Protein AF-A0AAN7UZ49-F1 (afdb_monomer)

Sequence (92 aa):
MFRLNLNGWFVHVLEYVYSLPEPPKRERTKPMEVICVGLPRTGTESLQNALLRLGYDHTLHGWNIIFEDPNYCQQYVRLSRKKYVTEPSKDR

Solvent-accessible surface area (backbone atoms only — not comparable to full-atom values): 6344 Å² total; per-residue (Å²): 134,91,76,84,55,84,88,34,71,69,48,52,52,49,51,63,76,69,56,74,81,83,54,83,85,86,75,84,87,65,84,89,87,81,85,84,88,72,58,91,89,70,52,57,66,62,51,48,55,50,43,47,73,73,67,47,93,76,79,94,51,78,61,50,60,74,70,41,84,74,54,55,51,68,59,56,50,53,54,46,40,62,69,75,67,47,78,80,70,91,88,118

Foldseek 3Di:
DDDDDCPDPVVVVVCVVPPDPADDDDDDPDDDDDDDPDDPPPCVVVVQVVVVVVPDPDDDDPVCQVDDVVHDVVVVVVVCCVVPPDDPDPPD

InterPro domains:
  IPR027417 P-loop containing nucleoside triphosphate hydrolase [G3DSA:3.40.50.300] (25-92)
  IPR027417 P-loop containing nucleoside triphosphate hydrolase [SSF52540] (16-77)
  IPR040632 Sulfotransferase, S. mansonii-type [PF17784] (33-86)

Secondary structure (DSSP, 8-state):
-----TTSHHHHHHHHHT--PPPPP----S-------PPTTSSHHHHHHHHHHTT-S----HHHHHH-SS--HHHHHHHHHHHHTSPPPS--

Radius of gyration: 17.19 Å; Cα contacts (8 Å, |Δi|>4): 26; chains: 1; bounding box: 44×36×43 Å

Structure (mmCIF, N/CA/C/O backbone):
data_AF-A0AAN7UZ49-F1
#
_entry.id   AF-A0AAN7UZ49-F1
#
loop_
_atom_site.group_PDB
_atom_site.id
_atom_site.type_symbol
_atom_site.label_atom_id
_atom_site.label_alt_id
_atom_site.label_comp_id
_atom_site.la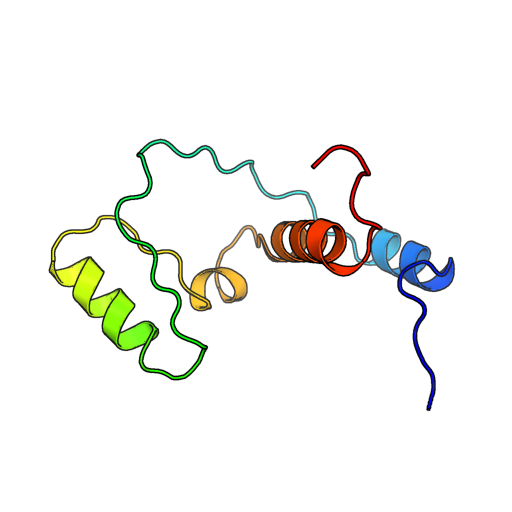bel_asym_id
_atom_site.label_entity_id
_atom_site.label_seq_id
_atom_site.pdbx_PDB_ins_code
_atom_site.Cartn_x
_atom_site.Cartn_y
_atom_site.Cartn_z
_atom_site.occupancy
_atom_site.B_iso_or_equiv
_atom_site.auth_seq_id
_atom_site.auth_comp_id
_atom_site.auth_asym_id
_atom_site.auth_atom_id
_atom_site.pdbx_PDB_model_num
ATOM 1 N N . MET A 1 1 ? 26.792 1.777 -14.460 1.00 51.03 1 MET A N 1
ATOM 2 C CA . MET A 1 1 ? 25.477 1.516 -13.833 1.00 51.03 1 MET A CA 1
ATOM 3 C C . MET A 1 1 ? 24.404 1.987 -14.807 1.00 51.03 1 MET A C 1
ATOM 5 O O . MET A 1 1 ? 24.312 3.185 -15.038 1.00 51.03 1 MET A O 1
ATOM 9 N N . PHE A 1 2 ? 23.686 1.078 -15.474 1.00 49.72 2 PHE A N 1
ATOM 10 C CA . PHE A 1 2 ? 22.615 1.462 -16.405 1.00 49.72 2 PHE A CA 1
ATOM 11 C C . PHE A 1 2 ? 21.463 2.092 -15.615 1.00 49.72 2 PHE A C 1
ATOM 13 O O . PHE A 1 2 ? 20.926 1.469 -14.702 1.00 49.72 2 PHE A O 1
ATOM 20 N N . ARG A 1 3 ? 21.101 3.335 -15.942 1.00 66.19 3 ARG A N 1
ATOM 21 C CA . ARG A 1 3 ? 19.976 4.045 -15.326 1.00 66.19 3 ARG A CA 1
ATOM 22 C C . ARG A 1 3 ? 18.812 4.006 -16.315 1.00 66.19 3 ARG A C 1
ATOM 24 O O . ARG A 1 3 ? 18.883 4.638 -17.364 1.00 66.19 3 ARG A O 1
ATOM 31 N N . LEU A 1 4 ? 17.775 3.226 -16.014 1.00 72.38 4 LEU A N 1
ATOM 32 C CA . LEU A 1 4 ? 16.556 3.191 -16.826 1.00 72.38 4 LEU A CA 1
ATOM 33 C C . LEU A 1 4 ? 15.863 4.558 -16.752 1.00 72.38 4 LEU A C 1
ATOM 35 O O . LEU A 1 4 ? 15.516 5.025 -15.667 1.00 72.38 4 LEU A O 1
ATOM 39 N N . ASN A 1 5 ? 15.671 5.202 -17.904 1.00 82.06 5 ASN A N 1
ATOM 40 C CA . ASN A 1 5 ? 14.826 6.386 -18.006 1.00 82.06 5 ASN A CA 1
ATOM 41 C C . ASN A 1 5 ? 13.361 5.929 -18.041 1.00 82.06 5 ASN A C 1
ATOM 43 O O . ASN A 1 5 ? 12.939 5.322 -19.023 1.00 82.06 5 ASN A O 1
ATOM 47 N N . LEU A 1 6 ? 12.600 6.224 -16.982 1.00 76.94 6 LEU A N 1
ATOM 48 C CA . LEU A 1 6 ? 11.180 5.859 -16.856 1.00 76.94 6 LEU A CA 1
ATOM 49 C C . LEU A 1 6 ? 10.291 6.464 -17.955 1.00 76.94 6 LEU A C 1
ATOM 51 O O . LEU A 1 6 ? 9.214 5.938 -18.201 1.00 76.94 6 LEU A O 1
ATOM 55 N N . ASN A 1 7 ? 10.753 7.527 -18.617 1.00 77.94 7 ASN A N 1
ATOM 56 C CA . ASN A 1 7 ? 10.072 8.179 -19.738 1.00 77.94 7 ASN A CA 1
ATOM 57 C C . ASN A 1 7 ? 10.698 7.802 -21.097 1.00 77.94 7 ASN A C 1
ATOM 59 O O . ASN A 1 7 ? 10.487 8.478 -22.101 1.00 77.94 7 ASN A O 1
ATOM 63 N N . GLY A 1 8 ? 11.555 6.778 -21.136 1.00 86.12 8 GLY A N 1
ATOM 64 C CA . GLY A 1 8 ? 12.183 6.306 -22.365 1.00 86.12 8 GLY A CA 1
ATOM 65 C C . GLY A 1 8 ? 11.227 5.459 -23.204 1.00 86.12 8 GLY A C 1
ATOM 66 O O . GLY A 1 8 ? 10.440 4.680 -22.669 1.00 86.12 8 GLY A O 1
ATOM 67 N N . TRP A 1 9 ? 11.357 5.535 -24.531 1.00 89.19 9 TRP A N 1
ATOM 68 C CA . TRP A 1 9 ? 10.536 4.759 -25.472 1.00 89.19 9 TRP A CA 1
ATOM 69 C C . TRP A 1 9 ? 10.549 3.248 -25.177 1.00 89.19 9 TRP A C 1
ATOM 71 O O . TRP A 1 9 ? 9.518 2.591 -25.273 1.00 89.19 9 TRP A O 1
ATOM 81 N N . PHE A 1 10 ? 11.695 2.705 -24.750 1.00 91.19 10 PHE A N 1
ATOM 82 C CA . PHE A 1 10 ? 11.837 1.293 -24.394 1.00 91.19 10 PHE A CA 1
ATOM 83 C C . PHE A 1 10 ? 10.936 0.898 -23.213 1.00 91.19 10 PHE A C 1
ATOM 85 O O . PHE A 1 10 ? 10.309 -0.156 -23.247 1.00 91.19 10 PHE A O 1
ATOM 92 N N . VAL A 1 11 ? 10.810 1.762 -22.198 1.00 88.12 11 VAL A N 1
ATOM 93 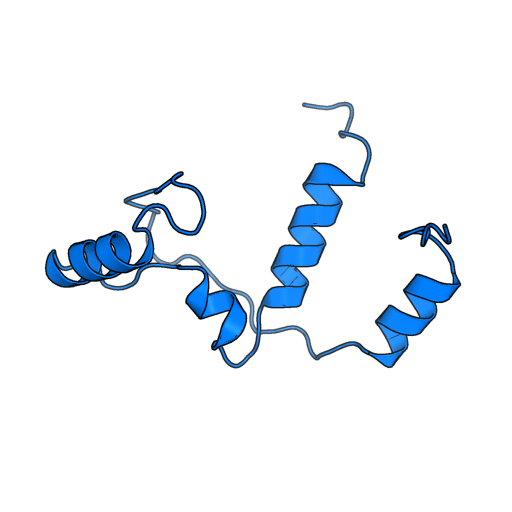C CA . VAL A 1 11 ? 9.928 1.517 -21.044 1.00 88.12 11 VAL A CA 1
ATOM 94 C C . VAL A 1 11 ? 8.463 1.530 -21.475 1.00 88.12 11 VAL A C 1
ATOM 96 O O . VAL A 1 11 ? 7.712 0.657 -21.057 1.00 88.12 11 VAL A O 1
ATOM 99 N N . HIS A 1 12 ? 8.067 2.434 -22.373 1.00 88.56 12 HIS A N 1
ATOM 100 C CA . HIS A 1 12 ? 6.700 2.462 -22.901 1.00 88.56 12 HIS A CA 1
ATOM 101 C C . HIS A 1 12 ? 6.346 1.220 -23.725 1.00 88.56 12 HIS A C 1
ATOM 103 O O . HIS A 1 12 ? 5.232 0.712 -23.616 1.00 88.56 12 HIS A O 1
ATOM 109 N N . VAL A 1 13 ? 7.292 0.688 -24.507 1.00 94.12 13 VAL A N 1
ATOM 110 C CA . VAL A 1 13 ? 7.094 -0.588 -25.212 1.00 94.12 13 VAL A CA 1
ATOM 111 C C . VAL A 1 13 ? 6.899 -1.729 -24.212 1.00 94.12 13 VAL A C 1
ATOM 113 O O . VAL A 1 13 ? 5.974 -2.522 -24.372 1.00 94.12 13 VAL A O 1
ATOM 116 N N . LEU A 1 14 ? 7.717 -1.796 -23.156 1.00 92.25 14 LEU A N 1
ATOM 117 C CA . LEU A 1 14 ? 7.552 -2.805 -22.107 1.00 92.25 14 LEU A CA 1
ATOM 118 C C . LEU A 1 14 ? 6.203 -2.670 -21.390 1.00 92.25 14 LEU A C 1
ATOM 120 O O . LEU A 1 14 ? 5.532 -3.671 -21.171 1.00 92.25 14 LEU A O 1
ATOM 124 N N . GLU A 1 15 ? 5.774 -1.455 -21.057 1.00 89.88 15 GLU A N 1
ATOM 125 C CA . GLU A 1 15 ? 4.476 -1.210 -20.415 1.00 89.88 15 GLU A CA 1
ATOM 126 C C . GLU A 1 15 ? 3.295 -1.627 -21.283 1.00 89.88 15 GLU A C 1
ATOM 128 O O . GLU A 1 15 ? 2.307 -2.134 -20.761 1.00 89.88 15 GLU A O 1
ATOM 133 N N . TYR A 1 16 ? 3.402 -1.434 -22.597 1.00 90.31 16 TYR A N 1
ATOM 134 C CA . TYR A 1 16 ? 2.389 -1.886 -23.539 1.00 90.31 16 TYR A CA 1
ATOM 135 C C . TYR A 1 16 ? 2.327 -3.419 -23.599 1.00 90.31 16 TYR A C 1
ATOM 137 O O . TYR A 1 16 ? 1.256 -4.001 -23.422 1.00 90.31 16 TYR A O 1
ATOM 145 N N . VAL A 1 17 ? 3.480 -4.075 -23.785 1.00 95.12 17 VAL A N 1
ATOM 146 C CA . VAL A 1 17 ? 3.583 -5.541 -23.915 1.00 95.12 17 VAL A CA 1
ATOM 147 C C . VAL A 1 17 ? 3.188 -6.266 -22.625 1.00 95.12 17 VAL A C 1
ATOM 149 O O . VAL A 1 17 ? 2.526 -7.297 -22.688 1.00 95.12 17 VAL A O 1
ATOM 152 N N . TYR A 1 18 ? 3.560 -5.727 -21.462 1.00 91.38 18 TYR A N 1
ATOM 153 C CA . TYR A 1 18 ? 3.274 -6.304 -20.141 1.00 91.38 18 TYR A CA 1
ATOM 154 C C . TYR A 1 18 ? 2.100 -5.615 -19.428 1.00 91.38 18 TYR A C 1
ATOM 156 O O . TYR A 1 18 ? 2.030 -5.605 -18.195 1.00 91.38 18 TYR A O 1
ATOM 164 N N . SER A 1 19 ? 1.181 -5.010 -20.185 1.00 88.88 19 SER A N 1
ATOM 165 C CA . SER A 1 19 ? -0.031 -4.426 -19.613 1.00 88.88 19 SER A CA 1
ATOM 166 C C . SER A 1 19 ? -0.944 -5.516 -19.032 1.00 88.88 19 SER A C 1
ATOM 168 O O . SER A 1 19 ? -1.036 -6.628 -19.546 1.00 88.88 19 SER A O 1
ATOM 170 N N . LEU A 1 20 ? -1.621 -5.189 -17.929 1.00 87.88 20 LEU A N 1
ATOM 171 C CA . LEU A 1 20 ? -2.697 -6.013 -17.355 1.00 87.88 20 LEU A CA 1
ATOM 172 C C . LEU A 1 20 ? -4.013 -5.262 -17.574 1.00 87.88 20 LEU A C 1
ATOM 174 O O . LEU A 1 20 ? -3.978 -4.030 -17.682 1.00 87.88 20 LEU A O 1
ATOM 178 N N . PRO A 1 21 ? -5.158 -5.960 -17.639 1.00 90.31 21 PRO A N 1
ATOM 179 C CA . PRO A 1 21 ? -6.452 -5.296 -17.683 1.00 90.31 21 PRO A CA 1
ATOM 180 C C . PRO A 1 21 ? -6.625 -4.352 -16.487 1.00 90.31 21 PRO A C 1
ATOM 182 O O . PRO A 1 21 ? -6.203 -4.658 -15.371 1.00 90.31 21 PRO A O 1
ATOM 185 N N . GLU A 1 22 ? -7.259 -3.203 -16.728 1.00 90.56 22 GLU A N 1
ATOM 186 C CA . GLU A 1 22 ? -7.544 -2.239 -15.667 1.00 90.56 22 GLU A CA 1
ATOM 187 C C . GLU A 1 22 ? -8.472 -2.884 -14.626 1.00 90.56 22 GLU A C 1
ATOM 189 O O . GLU A 1 22 ? -9.536 -3.395 -14.996 1.00 90.56 22 GLU A O 1
ATOM 194 N N . PRO A 1 23 ? -8.114 -2.867 -13.330 1.00 91.81 23 PRO A N 1
ATOM 195 C CA . PRO A 1 23 ? -8.978 -3.435 -12.313 1.00 91.81 23 PRO A CA 1
ATOM 196 C C . PRO A 1 23 ? -10.224 -2.548 -12.114 1.00 91.81 23 PRO A C 1
ATOM 198 O O . PRO A 1 23 ? -10.169 -1.332 -12.335 1.00 91.81 23 PRO A O 1
ATOM 201 N N . PRO A 1 24 ? -11.357 -3.113 -11.653 1.00 92.50 24 PRO A N 1
ATOM 202 C CA . PRO A 1 24 ? -12.584 -2.364 -11.405 1.00 92.50 24 PRO A CA 1
ATOM 203 C C . PRO A 1 24 ? -12.347 -1.174 -10.477 1.00 92.50 24 PRO A C 1
ATOM 205 O O . PRO A 1 24 ? -11.659 -1.291 -9.458 1.00 92.50 24 PRO A O 1
ATOM 208 N N . LYS A 1 25 ? -12.942 -0.026 -10.804 1.00 90.56 25 LYS A N 1
ATOM 209 C CA . LYS A 1 25 ? -12.793 1.204 -10.021 1.00 90.56 25 LYS A CA 1
ATOM 210 C C . LYS A 1 25 ? -13.278 0.992 -8.583 1.00 90.56 25 LYS A C 1
ATOM 212 O O . LYS A 1 25 ? -14.400 0.550 -8.354 1.00 90.56 25 LYS A O 1
ATOM 217 N N . ARG A 1 26 ? -12.443 1.372 -7.613 1.00 87.25 26 ARG A N 1
ATOM 218 C CA . ARG A 1 26 ? -12.813 1.392 -6.193 1.00 87.25 26 ARG A CA 1
ATOM 219 C C . ARG A 1 26 ? -13.561 2.672 -5.875 1.00 87.25 26 ARG A C 1
ATOM 221 O O . ARG A 1 26 ? -12.990 3.760 -5.945 1.00 87.25 26 ARG A O 1
ATOM 228 N N . GLU A 1 27 ? -14.823 2.537 -5.496 1.00 89.44 27 GLU A N 1
ATOM 229 C CA . GLU A 1 27 ? -15.616 3.653 -4.997 1.00 89.44 27 GLU A CA 1
ATOM 230 C C . GLU A 1 27 ? -15.691 3.584 -3.478 1.00 89.44 27 GLU A C 1
ATOM 232 O O . GLU A 1 27 ? -16.059 2.570 -2.887 1.00 89.44 27 GLU A O 1
ATOM 237 N N . ARG A 1 28 ? -15.272 4.671 -2.829 1.00 88.81 28 ARG A N 1
ATOM 238 C CA . ARG A 1 28 ? -15.286 4.757 -1.376 1.00 88.81 28 ARG A CA 1
ATOM 239 C C . ARG A 1 28 ? -16.731 4.948 -0.909 1.00 88.81 28 ARG A C 1
ATOM 241 O O . ARG A 1 28 ? -17.275 6.037 -1.057 1.00 88.81 28 ARG A O 1
ATOM 248 N N . THR A 1 29 ? -17.316 3.916 -0.309 1.00 92.69 29 THR A N 1
ATOM 249 C CA . THR A 1 29 ? -18.698 3.931 0.206 1.00 92.69 29 THR A CA 1
ATOM 250 C C . THR A 1 29 ? -18.822 4.510 1.617 1.00 92.69 29 THR A C 1
ATOM 252 O O . THR A 1 29 ? -19.893 4.979 1.991 1.00 92.69 29 THR A O 1
ATOM 255 N N . LYS A 1 30 ? -17.732 4.516 2.395 1.00 90.25 30 LYS A N 1
ATOM 256 C CA . LYS A 1 30 ? -17.666 5.050 3.766 1.00 90.25 30 LYS A CA 1
ATOM 257 C C . LYS A 1 30 ? -16.508 6.045 3.914 1.00 90.25 30 LYS A C 1
ATOM 259 O O . LYS A 1 30 ? -15.468 5.843 3.285 1.00 90.25 30 LYS A O 1
ATOM 264 N N . PRO A 1 31 ? -16.638 7.130 4.698 1.00 93.12 31 PRO A N 1
ATOM 265 C CA . PRO A 1 31 ? -15.513 8.031 4.958 1.00 93.12 31 PRO A CA 1
ATOM 266 C C . PRO A 1 31 ? -14.344 7.281 5.621 1.00 93.12 31 PRO A C 1
ATOM 268 O O . PRO A 1 31 ? -14.546 6.284 6.302 1.00 93.12 31 PRO A O 1
ATOM 271 N N . MET A 1 32 ? -13.111 7.742 5.393 1.00 93.50 32 MET A N 1
ATOM 272 C CA . MET A 1 32 ? -11.928 7.151 6.029 1.00 93.50 32 MET A CA 1
ATOM 273 C C . MET A 1 32 ? -11.899 7.534 7.511 1.00 93.50 32 MET A C 1
ATOM 275 O O . MET A 1 32 ? -11.898 8.721 7.822 1.00 93.50 32 MET A O 1
ATOM 279 N N . GLU A 1 33 ? -11.856 6.538 8.393 1.00 95.06 33 GLU A N 1
ATOM 280 C CA . GLU A 1 33 ? -11.930 6.744 9.847 1.00 95.06 33 GLU A CA 1
ATOM 281 C C . GLU A 1 33 ? -10.545 6.840 10.499 1.00 95.06 33 GLU A C 1
ATOM 283 O O . GLU A 1 33 ? -10.312 7.701 11.343 1.00 95.06 33 GLU A O 1
ATOM 288 N N . VAL A 1 34 ? -9.604 5.982 10.085 1.00 95.50 34 VAL A N 1
ATOM 289 C CA . VAL A 1 34 ? -8.256 5.899 10.665 1.00 95.50 34 VAL A CA 1
ATOM 290 C C . VAL A 1 34 ? -7.207 5.843 9.559 1.00 95.50 34 VAL A C 1
ATOM 292 O O . VAL A 1 34 ? -7.329 5.069 8.609 1.00 95.50 34 VAL A O 1
ATOM 295 N N . ILE A 1 35 ? -6.148 6.644 9.707 1.00 96.44 35 ILE A N 1
ATOM 296 C CA . ILE A 1 35 ? -4.952 6.596 8.863 1.00 96.44 35 ILE A CA 1
ATOM 297 C C . ILE A 1 35 ? -3.722 6.282 9.717 1.00 96.44 35 ILE A C 1
ATOM 299 O O . ILE A 1 35 ? -3.384 7.006 10.651 1.00 96.44 35 ILE A O 1
ATOM 303 N N . CYS A 1 36 ? -3.035 5.191 9.388 1.00 96.06 36 CYS A N 1
ATOM 304 C CA . CYS A 1 36 ? -1.826 4.762 10.085 1.00 96.06 36 CYS A CA 1
ATOM 305 C C . CYS A 1 36 ? -0.603 5.067 9.216 1.00 96.06 36 CYS A C 1
ATOM 307 O O . CYS A 1 36 ? -0.428 4.471 8.158 1.00 96.06 36 CYS A O 1
ATOM 309 N N . VAL A 1 37 ? 0.250 5.990 9.666 1.00 96.50 37 VAL A N 1
ATOM 310 C CA . VAL A 1 37 ? 1.414 6.488 8.902 1.00 96.50 37 VAL A CA 1
ATOM 311 C C . VAL A 1 37 ? 2.736 5.791 9.258 1.00 96.50 37 VAL A C 1
ATOM 313 O O . VAL A 1 37 ? 3.808 6.261 8.885 1.00 96.50 37 VAL A O 1
ATOM 316 N N . GLY A 1 38 ? 2.668 4.679 9.996 1.00 96.38 38 GLY A N 1
ATOM 317 C CA . GLY A 1 38 ? 3.836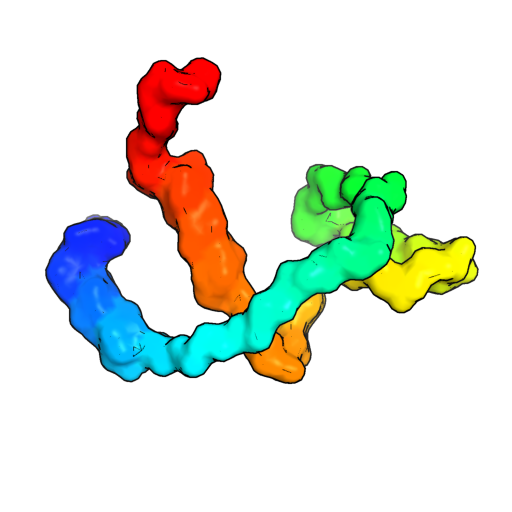 3.868 10.343 1.00 96.38 38 GLY A CA 1
ATOM 318 C C . GLY A 1 38 ? 4.488 3.237 9.110 1.00 96.38 38 GLY A C 1
ATOM 319 O O . GLY A 1 38 ? 3.807 2.870 8.151 1.00 96.38 38 GLY A O 1
ATOM 320 N N . LEU A 1 39 ? 5.815 3.111 9.135 1.00 97.00 39 LEU A N 1
ATOM 321 C CA . LEU A 1 39 ? 6.570 2.491 8.048 1.00 97.00 39 LEU A CA 1
ATOM 322 C C . LEU A 1 39 ? 6.368 0.965 8.018 1.00 97.00 39 LEU A C 1
ATOM 324 O O . LEU A 1 39 ? 6.001 0.351 9.023 1.00 97.00 39 LEU A O 1
ATOM 328 N N . PRO A 1 40 ? 6.651 0.302 6.884 1.00 95.44 40 PRO A N 1
ATOM 329 C CA . PRO A 1 40 ? 6.690 -1.152 6.847 1.00 95.44 40 PRO A CA 1
ATOM 330 C C . PRO A 1 40 ? 7.613 -1.709 7.938 1.00 95.44 40 PRO A C 1
ATOM 332 O O . PRO A 1 40 ? 8.668 -1.146 8.220 1.00 95.44 40 PRO A O 1
ATOM 335 N N . ARG A 1 41 ? 7.227 -2.852 8.519 1.00 96.12 41 ARG A N 1
ATOM 336 C CA . ARG A 1 41 ? 7.956 -3.552 9.598 1.00 96.12 41 ARG A CA 1
ATOM 337 C C . ARG A 1 41 ? 7.939 -2.864 10.972 1.00 96.12 41 ARG A C 1
ATOM 339 O O . ARG A 1 41 ? 8.590 -3.364 11.881 1.00 96.12 41 ARG A O 1
ATOM 346 N N . THR A 1 42 ? 7.127 -1.827 11.184 1.00 97.88 42 THR A N 1
ATOM 347 C CA . THR A 1 42 ? 6.897 -1.228 12.518 1.00 97.88 42 THR A CA 1
ATOM 348 C C . THR A 1 42 ? 5.619 -1.750 13.193 1.00 97.88 42 THR A C 1
ATOM 350 O O . THR A 1 42 ? 4.904 -0.998 13.849 1.00 97.88 42 THR A O 1
ATOM 353 N N . GLY A 1 43 ? 5.276 -3.027 12.986 1.00 96.94 43 GLY A N 1
ATOM 354 C CA . GLY A 1 43 ? 4.067 -3.641 13.558 1.00 96.94 43 GLY A CA 1
ATOM 355 C C . GLY A 1 43 ? 2.751 -3.305 12.838 1.00 96.94 43 GLY A C 1
ATOM 356 O O . GLY A 1 43 ? 1.687 -3.438 13.436 1.00 96.94 43 GLY A O 1
ATOM 357 N N . THR A 1 44 ? 2.798 -2.892 11.564 1.00 97.56 44 THR A N 1
ATOM 358 C CA . THR A 1 44 ? 1.610 -2.504 10.772 1.00 97.56 44 THR A CA 1
ATOM 359 C C . THR A 1 44 ? 0.578 -3.627 10.629 1.00 97.56 44 THR A C 1
ATOM 361 O O . THR A 1 44 ? -0.617 -3.359 10.657 1.00 97.56 44 THR A O 1
ATOM 364 N N . GLU A 1 45 ? 1.022 -4.882 10.547 1.00 96.38 45 GLU A N 1
ATOM 365 C CA . GLU A 1 45 ? 0.146 -6.061 10.493 1.00 96.38 45 GLU A CA 1
ATOM 366 C C . GLU A 1 45 ? -0.528 -6.347 11.842 1.00 96.38 45 GLU A C 1
ATOM 368 O O . GLU A 1 45 ? -1.731 -6.594 11.909 1.00 96.38 45 GLU A O 1
ATOM 373 N N . SER A 1 46 ? 0.216 -6.256 12.948 1.00 97.75 46 SER A N 1
ATOM 374 C CA . SER A 1 46 ? -0.363 -6.376 14.291 1.00 97.75 46 SER A CA 1
ATOM 375 C C . SER A 1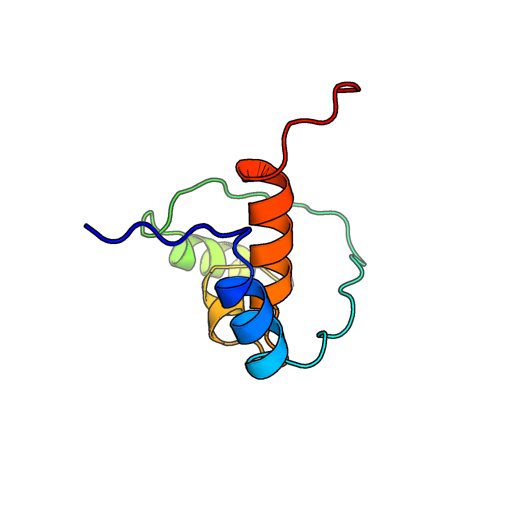 46 ? -1.410 -5.288 14.541 1.00 97.75 46 SER A C 1
ATOM 377 O O . SER A 1 46 ? -2.470 -5.569 15.100 1.00 97.75 46 SER A O 1
ATOM 379 N N . LEU A 1 47 ? -1.141 -4.061 14.084 1.00 97.50 47 LEU A N 1
ATOM 380 C CA . LEU A 1 47 ? -2.083 -2.946 14.144 1.00 97.50 47 LEU A CA 1
ATOM 381 C C . LEU A 1 47 ? -3.325 -3.195 13.276 1.00 97.50 47 LEU A C 1
ATOM 383 O O . LEU A 1 47 ? -4.437 -2.967 13.745 1.00 97.50 47 LEU A O 1
ATOM 387 N N . GLN A 1 48 ? -3.151 -3.714 12.055 1.00 96.75 48 GLN A N 1
ATOM 388 C CA . GLN A 1 48 ? -4.255 -4.118 11.180 1.00 96.75 48 GLN A CA 1
ATOM 389 C C . GLN A 1 48 ? -5.194 -5.097 11.900 1.00 96.75 48 GLN A C 1
ATOM 391 O O . GLN A 1 48 ? -6.396 -4.858 12.001 1.00 96.75 48 GLN A O 1
ATOM 396 N N . ASN A 1 49 ? -4.629 -6.160 12.476 1.00 97.12 49 ASN A N 1
ATOM 397 C CA . ASN A 1 49 ? -5.384 -7.164 13.221 1.00 97.12 49 ASN A CA 1
ATOM 398 C C . ASN A 1 49 ? -6.092 -6.578 14.451 1.00 97.12 49 ASN A C 1
ATOM 400 O O . ASN A 1 49 ? -7.215 -6.975 14.759 1.00 97.12 49 ASN A O 1
ATOM 404 N N . ALA A 1 50 ? -5.466 -5.632 15.155 1.00 97.94 50 ALA A N 1
ATOM 405 C CA . ALA A 1 50 ? -6.090 -4.950 16.286 1.00 97.94 50 ALA A CA 1
ATOM 406 C C . ALA A 1 50 ? -7.307 -4.115 15.855 1.00 97.94 50 ALA A C 1
ATOM 408 O O . ALA A 1 50 ? -8.347 -4.190 16.503 1.00 97.94 50 ALA A O 1
ATOM 409 N N . LEU A 1 51 ? -7.214 -3.378 14.744 1.00 97.31 51 LEU A N 1
ATOM 410 C CA . LEU A 1 51 ? -8.335 -2.605 14.200 1.00 97.31 51 LEU A CA 1
ATOM 411 C C . LEU A 1 51 ? -9.499 -3.514 13.781 1.00 97.31 51 LEU A C 1
ATOM 413 O O . LEU A 1 51 ? -10.639 -3.249 14.148 1.00 97.31 51 LEU A O 1
ATOM 417 N N . LEU A 1 52 ? -9.225 -4.633 13.105 1.00 96.69 52 LEU A N 1
ATOM 418 C CA . LEU A 1 52 ? -10.271 -5.606 12.763 1.00 96.69 52 LEU A CA 1
ATOM 419 C C . LEU A 1 52 ? -10.975 -6.151 14.022 1.00 96.69 52 LEU A C 1
ATOM 421 O O . LEU A 1 52 ? -12.199 -6.242 14.059 1.00 96.69 52 LEU A O 1
ATOM 425 N N . ARG A 1 53 ? -10.225 -6.444 15.096 1.00 98.00 53 ARG A N 1
ATOM 426 C CA . ARG A 1 53 ? -10.796 -6.881 16.389 1.00 98.00 53 ARG A CA 1
ATOM 427 C C . ARG A 1 53 ? -11.653 -5.815 17.072 1.00 98.00 53 ARG A C 1
ATOM 429 O O . ARG A 1 53 ? -12.570 -6.168 17.803 1.00 98.00 53 ARG A O 1
ATOM 436 N N . LEU A 1 54 ? -11.353 -4.536 16.854 1.00 97.25 54 LEU A N 1
ATOM 437 C CA . LEU A 1 54 ? -12.129 -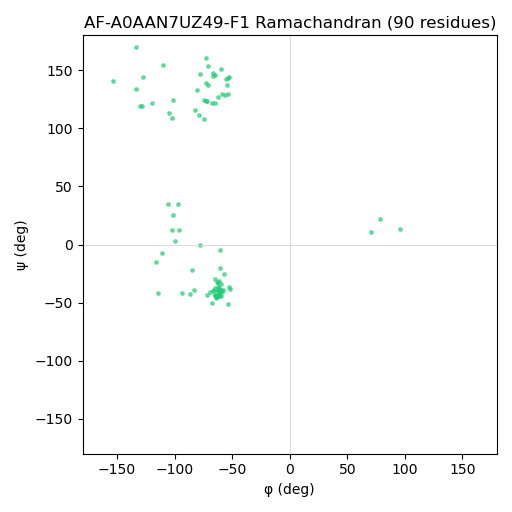3.409 17.381 1.00 97.25 54 LEU A CA 1
ATOM 438 C C . LEU A 1 54 ? -13.418 -3.139 16.585 1.00 97.25 54 LEU A C 1
ATOM 440 O O . LEU A 1 54 ? -14.167 -2.239 16.953 1.00 97.25 54 LEU A O 1
ATOM 444 N N . GLY A 1 55 ? -13.693 -3.912 15.528 1.00 96.25 55 GLY A N 1
ATOM 445 C CA . GLY A 1 55 ? -14.930 -3.819 14.750 1.00 96.25 55 GLY A CA 1
ATOM 446 C C . GLY A 1 55 ? -14.833 -2.955 13.494 1.00 96.25 55 GLY A C 1
ATOM 447 O O . GLY A 1 55 ? -15.862 -2.636 12.910 1.00 96.25 55 GLY A O 1
ATOM 448 N N . TYR A 1 56 ? -13.628 -2.582 13.054 1.00 95.12 56 TYR A N 1
ATOM 449 C CA . TYR A 1 56 ? -13.461 -1.966 11.738 1.00 95.12 56 TYR A CA 1
ATOM 450 C C . TYR A 1 56 ? -13.667 -3.025 10.648 1.00 95.12 56 TYR A C 1
ATOM 452 O O . TYR A 1 56 ? -12.957 -4.029 10.624 1.00 95.12 56 TYR A O 1
ATOM 460 N N . ASP A 1 57 ? -14.600 -2.779 9.725 1.00 91.00 57 ASP A N 1
ATOM 461 C CA . ASP A 1 57 ? -15.002 -3.756 8.698 1.00 91.00 57 ASP A CA 1
ATOM 462 C C . ASP A 1 57 ? -13.849 -4.194 7.785 1.00 91.00 57 ASP A C 1
ATOM 464 O O . ASP A 1 57 ? -13.759 -5.348 7.370 1.00 91.00 57 ASP A O 1
ATOM 468 N N . HIS A 1 58 ? -12.984 -3.250 7.417 1.00 91.00 58 HIS A N 1
ATOM 469 C CA . HIS A 1 58 ? -11.890 -3.482 6.487 1.00 91.00 58 HIS A CA 1
ATOM 470 C C . HIS A 1 58 ? -10.741 -2.511 6.751 1.00 91.00 58 HIS A C 1
ATOM 472 O O . HIS A 1 58 ? -10.943 -1.319 6.981 1.00 91.00 58 HIS A O 1
ATOM 478 N N . THR A 1 59 ? -9.514 -3.011 6.636 1.00 93.75 59 THR A N 1
ATOM 479 C CA . THR A 1 59 ? -8.286 -2.225 6.765 1.00 93.75 59 THR A CA 1
ATOM 480 C C . THR A 1 59 ? -7.371 -2.508 5.584 1.00 93.75 59 THR A C 1
ATOM 482 O O . THR A 1 59 ? -6.947 -3.640 5.366 1.00 93.75 59 THR A O 1
ATOM 485 N N . LEU A 1 60 ? -7.056 -1.466 4.812 1.00 92.81 60 LEU A N 1
ATOM 486 C CA . LEU A 1 60 ? -6.120 -1.578 3.697 1.00 92.81 60 LEU A CA 1
ATOM 487 C C . LEU A 1 60 ? -4.685 -1.680 4.240 1.00 92.81 60 LEU A C 1
ATOM 489 O O . LEU A 1 60 ? -4.234 -0.798 4.970 1.00 92.81 60 LEU A O 1
ATOM 493 N N . HIS A 1 61 ? -3.958 -2.728 3.864 1.00 95.44 61 HIS A N 1
ATOM 494 C CA . HIS A 1 61 ? -2.578 -2.989 4.277 1.00 95.44 61 HIS A CA 1
ATOM 495 C C . HIS A 1 61 ? -1.701 -3.371 3.074 1.00 95.44 61 HIS A C 1
ATOM 497 O O . HIS A 1 61 ? -2.192 -3.632 1.980 1.00 95.44 61 HIS A O 1
ATOM 503 N N . GLY A 1 62 ? -0.379 -3.440 3.261 1.00 92.81 62 GLY A N 1
ATOM 504 C CA . GLY A 1 62 ? 0.550 -3.866 2.206 1.00 92.81 62 GLY A CA 1
ATOM 505 C C . GLY A 1 62 ? 0.246 -5.261 1.641 1.00 92.81 62 GLY A C 1
ATOM 506 O O . GLY A 1 62 ? 0.539 -5.524 0.479 1.00 92.81 62 GLY A O 1
ATOM 507 N N . TRP A 1 63 ? -0.409 -6.124 2.425 1.00 93.06 63 TRP A N 1
ATOM 508 C CA . TRP A 1 63 ? -0.869 -7.442 1.979 1.00 93.06 63 TRP A CA 1
ATOM 509 C C . TRP A 1 63 ? -1.895 -7.368 0.844 1.00 93.06 63 TRP A C 1
ATOM 511 O O . TRP A 1 63 ? -1.859 -8.205 -0.052 1.00 93.06 63 TRP A O 1
ATOM 521 N N . ASN A 1 64 ? -2.742 -6.335 0.823 1.00 91.69 64 ASN A N 1
ATOM 522 C CA . ASN A 1 64 ? -3.722 -6.116 -0.239 1.00 91.69 64 ASN A CA 1
ATOM 523 C C . ASN A 1 64 ? -3.044 -5.927 -1.605 1.00 91.69 64 ASN A C 1
ATOM 525 O O . ASN A 1 64 ? -3.465 -6.502 -2.598 1.00 91.69 64 ASN A O 1
ATOM 529 N N . ILE A 1 65 ? -1.924 -5.199 -1.650 1.00 90.62 65 ILE A N 1
ATOM 530 C CA . ILE A 1 65 ? -1.172 -4.972 -2.895 1.00 90.62 65 ILE A CA 1
ATOM 531 C C . ILE A 1 65 ? -0.627 -6.291 -3.472 1.00 90.62 65 ILE A C 1
ATOM 533 O O . ILE A 1 65 ? -0.508 -6.427 -4.691 1.00 90.62 65 ILE A O 1
ATOM 537 N N . ILE A 1 66 ? -0.289 -7.247 -2.603 1.00 89.50 66 ILE A N 1
ATOM 538 C CA . ILE A 1 66 ? 0.346 -8.516 -2.975 1.00 89.50 66 ILE A CA 1
ATOM 539 C C . ILE A 1 66 ? -0.700 -9.571 -3.351 1.00 89.50 66 ILE A C 1
ATOM 541 O O . ILE A 1 66 ? -0.498 -10.293 -4.323 1.00 89.50 66 ILE A O 1
ATOM 545 N N . PHE A 1 67 ? -1.792 -9.668 -2.589 1.00 91.38 67 PHE A N 1
ATOM 546 C CA . PHE A 1 67 ? -2.704 -10.815 -2.645 1.00 91.38 67 PHE A CA 1
ATOM 547 C C . PHE A 1 67 ? -4.089 -10.524 -3.235 1.00 91.38 67 PHE A C 1
ATOM 549 O O . PHE A 1 67 ? -4.855 -11.464 -3.423 1.00 91.38 67 PHE A O 1
ATOM 556 N N . GLU A 1 68 ? -4.446 -9.268 -3.517 1.00 90.19 68 GLU A N 1
ATOM 557 C CA . GLU A 1 68 ? -5.740 -8.973 -4.142 1.00 90.19 68 GLU A CA 1
ATOM 558 C C . GLU A 1 68 ? -5.790 -9.411 -5.610 1.00 90.19 68 GLU A C 1
ATOM 560 O O . GLU A 1 68 ? -4.865 -9.150 -6.385 1.00 90.19 68 GLU A O 1
ATOM 565 N N . ASP A 1 69 ? -6.925 -10.008 -5.979 1.00 89.88 69 ASP A N 1
ATOM 566 C CA . ASP A 1 69 ? -7.319 -10.335 -7.347 1.00 89.88 69 ASP A CA 1
ATOM 567 C C . ASP A 1 69 ? -8.734 -9.769 -7.604 1.00 89.88 69 ASP A C 1
ATOM 569 O O . ASP A 1 69 ? -9.665 -10.119 -6.869 1.00 89.88 69 ASP A O 1
ATOM 573 N N . PRO A 1 70 ? -8.925 -8.848 -8.568 1.00 91.38 70 PRO A N 1
ATOM 574 C CA . PRO A 1 70 ? -7.920 -8.297 -9.479 1.00 91.38 70 PRO A CA 1
ATOM 575 C C . PRO A 1 70 ? -6.865 -7.449 -8.760 1.00 91.38 70 PRO A C 1
ATOM 577 O O . PRO A 1 70 ? -7.148 -6.786 -7.763 1.00 91.38 70 PRO A O 1
ATOM 580 N N . ASN A 1 71 ? -5.637 -7.458 -9.281 1.00 91.06 71 ASN A N 1
ATOM 581 C CA . ASN A 1 71 ? -4.517 -6.755 -8.663 1.00 91.06 71 ASN A CA 1
ATOM 582 C C . ASN A 1 71 ? -4.526 -5.249 -8.987 1.00 91.06 71 ASN A C 1
ATOM 584 O O . ASN A 1 71 ? -4.629 -4.836 -10.142 1.00 91.06 71 ASN A O 1
ATOM 588 N N . TYR A 1 72 ? -4.342 -4.416 -7.961 1.00 92.50 72 TYR A N 1
ATOM 589 C CA . TYR A 1 72 ? -4.400 -2.953 -8.072 1.00 92.50 72 TYR A CA 1
ATOM 590 C C . TYR A 1 72 ? -3.026 -2.264 -8.155 1.00 92.50 72 TYR A C 1
ATOM 592 O O . TYR A 1 72 ? -2.961 -1.033 -8.213 1.00 92.50 72 TYR A O 1
ATOM 600 N N . CYS A 1 73 ? -1.916 -3.014 -8.186 1.00 91.19 73 CYS A N 1
ATOM 601 C CA . CYS A 1 73 ? -0.542 -2.488 -8.165 1.00 91.19 73 CYS A CA 1
ATOM 602 C C . CYS A 1 73 ? -0.299 -1.418 -9.243 1.00 91.19 73 CYS A C 1
ATOM 604 O O . CYS A 1 73 ? 0.309 -0.381 -8.971 1.00 91.19 73 CYS A O 1
ATOM 606 N N . GLN A 1 74 ? -0.865 -1.598 -10.440 1.00 89.06 74 GLN A N 1
ATOM 607 C CA . GLN A 1 74 ? -0.750 -0.629 -11.536 1.00 89.06 74 GLN A CA 1
ATOM 608 C C . GLN A 1 74 ? -1.275 0.764 -11.164 1.00 89.06 74 GLN A C 1
ATOM 610 O O . GLN A 1 74 ? -0.657 1.774 -11.510 1.00 89.06 74 GLN A O 1
ATOM 615 N N . GLN A 1 75 ? -2.375 0.838 -10.410 1.00 91.25 75 GLN A N 1
ATOM 616 C CA . GLN A 1 75 ? -2.940 2.108 -9.956 1.00 91.25 75 GLN A CA 1
ATOM 617 C C . GLN A 1 75 ? -2.027 2.782 -8.923 1.00 91.25 75 GLN A C 1
ATOM 619 O O . GLN A 1 75 ? -1.782 3.988 -9.017 1.00 91.25 75 GLN A O 1
ATOM 624 N N . TYR A 1 76 ? -1.439 2.014 -7.997 1.00 91.25 76 TYR A N 1
ATOM 625 C CA . TYR A 1 76 ? -0.455 2.534 -7.038 1.00 91.25 76 TYR A CA 1
ATOM 626 C C . TYR A 1 76 ? 0.805 3.076 -7.732 1.00 91.25 76 TYR A C 1
ATOM 6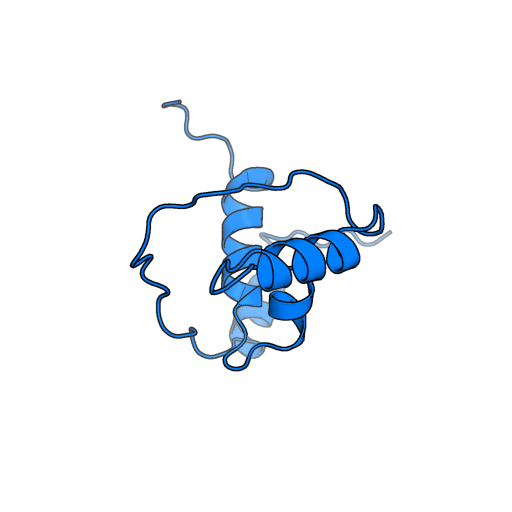28 O O . TYR A 1 76 ? 1.307 4.140 -7.353 1.00 91.25 76 TYR A O 1
ATOM 636 N N . VAL A 1 77 ? 1.295 2.407 -8.783 1.00 89.62 77 VAL A N 1
ATOM 637 C CA . VAL A 1 77 ? 2.436 2.887 -9.585 1.00 89.62 77 VAL A CA 1
ATOM 638 C C . VAL A 1 77 ? 2.096 4.195 -10.301 1.00 89.62 77 VAL A C 1
ATOM 640 O O . VAL A 1 77 ? 2.878 5.144 -10.227 1.00 89.62 77 VAL A O 1
ATOM 643 N N . ARG A 1 78 ? 0.923 4.298 -10.944 1.00 88.38 78 ARG A N 1
ATOM 644 C CA . ARG A 1 78 ? 0.478 5.538 -11.611 1.00 88.38 78 ARG A CA 1
ATOM 645 C C . ARG A 1 78 ? 0.373 6.709 -10.630 1.00 88.38 78 ARG A C 1
ATOM 647 O O . ARG A 1 78 ? 0.865 7.797 -10.930 1.00 88.38 78 ARG A O 1
ATOM 654 N N . LEU A 1 79 ? -0.197 6.485 -9.442 1.00 90.88 79 LEU A N 1
ATOM 655 C CA . LEU A 1 79 ? -0.263 7.496 -8.378 1.00 90.88 79 LEU A CA 1
ATOM 656 C C . LEU A 1 79 ? 1.132 7.925 -7.909 1.00 90.88 79 LEU A C 1
ATOM 658 O O . LEU A 1 79 ? 1.393 9.118 -7.755 1.00 90.88 79 LEU A O 1
ATOM 662 N N . SER A 1 80 ? 2.042 6.966 -7.734 1.00 90.31 80 SER A N 1
ATOM 663 C CA . SER A 1 80 ? 3.422 7.236 -7.323 1.00 90.31 80 SER A CA 1
ATOM 664 C C . SER A 1 80 ? 4.166 8.061 -8.376 1.00 90.31 80 SER A C 1
ATOM 666 O O . SER A 1 80 ? 4.798 9.059 -8.038 1.00 90.31 80 SER A O 1
ATOM 668 N N . ARG A 1 81 ? 4.028 7.726 -9.665 1.00 87.19 81 ARG A N 1
ATOM 669 C CA . ARG A 1 81 ? 4.606 8.512 -10.769 1.00 87.19 81 ARG A CA 1
ATOM 670 C C . ARG A 1 81 ? 4.048 9.929 -10.817 1.00 87.19 81 ARG A C 1
ATOM 672 O O . ARG A 1 81 ? 4.822 10.876 -10.909 1.00 87.19 81 ARG A O 1
ATOM 679 N N . LYS A 1 82 ? 2.731 10.083 -10.663 1.00 88.00 82 LYS A N 1
ATOM 680 C CA . LYS A 1 82 ? 2.090 11.404 -10.612 1.00 88.00 82 LYS A CA 1
ATOM 681 C C . LYS A 1 82 ? 2.583 12.257 -9.433 1.00 88.00 82 LYS A C 1
ATOM 683 O O . LYS A 1 82 ? 2.612 13.479 -9.515 1.00 88.00 82 LYS A O 1
ATOM 688 N N . LYS A 1 83 ? 2.944 11.630 -8.310 1.00 87.44 83 LYS A N 1
ATOM 689 C CA . LYS A 1 83 ? 3.429 12.342 -7.121 1.00 87.44 83 LYS A CA 1
ATOM 690 C C . LYS A 1 83 ? 4.919 12.687 -7.186 1.00 87.44 83 LYS A C 1
ATOM 692 O O . LYS A 1 83 ? 5.296 13.744 -6.695 1.00 87.44 83 LYS A O 1
ATOM 697 N N . TYR A 1 84 ? 5.746 11.788 -7.720 1.00 84.56 84 TYR A N 1
ATOM 698 C CA . TYR A 1 84 ? 7.206 11.851 -7.568 1.00 84.56 84 TYR A CA 1
ATOM 699 C C . TYR A 1 84 ? 7.986 12.046 -8.875 1.00 84.56 84 TYR A C 1
ATOM 701 O O . TYR A 1 84 ? 9.177 12.335 -8.811 1.00 84.56 84 TYR A O 1
ATOM 709 N N . VAL A 1 85 ? 7.365 11.847 -10.043 1.00 80.12 85 VAL A N 1
ATOM 710 C CA . VAL A 1 85 ? 8.053 11.872 -11.350 1.00 80.12 85 VAL A CA 1
ATOM 711 C C . VAL A 1 85 ? 7.587 13.033 -12.222 1.00 80.12 85 VAL A C 1
ATOM 713 O O . VAL A 1 85 ? 8.412 13.666 -12.871 1.00 80.12 85 VAL A O 1
ATOM 716 N N . THR A 1 86 ? 6.287 13.328 -12.256 1.00 72.38 86 THR A N 1
ATOM 717 C CA . THR A 1 86 ? 5.789 14.529 -12.942 1.00 72.38 86 THR A CA 1
ATOM 718 C C . THR A 1 86 ? 6.141 15.781 -12.144 1.00 72.38 86 THR A C 1
ATOM 720 O O . THR A 1 86 ? 6.008 15.774 -10.918 1.00 72.38 86 THR A O 1
ATOM 723 N N . GLU A 1 87 ? 6.563 16.851 -12.827 1.00 59.28 87 GLU A N 1
ATOM 724 C CA . GLU A 1 87 ? 6.771 18.154 -12.186 1.00 59.28 87 GLU A CA 1
ATO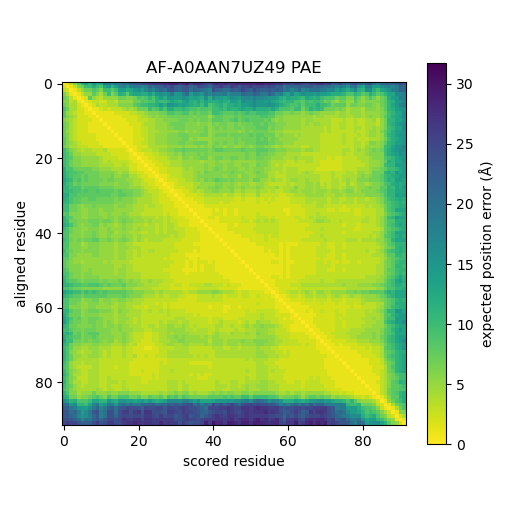M 725 C C . GLU A 1 87 ? 5.504 18.582 -11.424 1.00 59.28 87 GLU A C 1
ATOM 727 O O . GLU A 1 87 ? 4.388 18.305 -11.886 1.00 59.28 87 GLU A O 1
ATOM 732 N N . PRO A 1 88 ? 5.637 19.238 -10.256 1.00 55.84 88 PRO A N 1
ATOM 733 C CA . PRO A 1 88 ? 4.481 19.790 -9.571 1.00 55.84 88 PRO A CA 1
ATOM 734 C C . PRO A 1 88 ? 3.743 20.733 -10.527 1.00 55.84 88 PRO A C 1
ATOM 736 O O . PRO A 1 88 ? 4.348 21.635 -11.105 1.00 55.84 88 PRO A O 1
ATOM 739 N N . SER A 1 89 ? 2.432 20.542 -10.691 1.00 51.53 89 SER A N 1
ATOM 740 C CA . SER A 1 89 ? 1.587 21.555 -11.327 1.00 51.53 89 SER A CA 1
ATOM 741 C C . SER A 1 89 ? 1.802 22.883 -10.599 1.00 51.53 89 SER A C 1
ATOM 743 O O . SER A 1 89 ? 1.702 22.905 -9.371 1.00 51.53 89 SER A O 1
ATOM 745 N N . LYS A 1 90 ? 2.072 23.966 -11.337 1.00 50.34 90 LYS A N 1
ATOM 746 C CA . LYS A 1 90 ? 2.326 25.316 -10.792 1.00 50.34 90 LYS A CA 1
ATOM 747 C C . LYS A 1 90 ? 1.159 25.912 -9.985 1.00 50.34 90 LYS A C 1
ATOM 749 O O . LYS 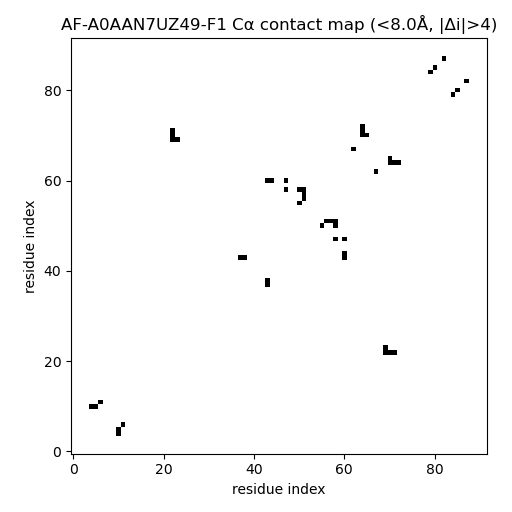A 1 90 ? 1.332 26.964 -9.385 1.00 50.34 90 LYS A O 1
ATOM 754 N N . ASP A 1 91 ? 0.023 25.225 -9.925 1.00 50.47 91 ASP A N 1
ATOM 755 C CA . ASP A 1 91 ? -1.228 25.720 -9.348 1.00 50.47 91 ASP A CA 1
ATOM 756 C C . ASP A 1 91 ? -1.554 25.099 -7.976 1.00 50.47 91 ASP A C 1
ATOM 758 O O . ASP A 1 91 ? -2.717 24.818 -7.685 1.00 50.47 91 ASP A O 1
ATOM 762 N N . ARG A 1 92 ? -0.544 24.817 -7.141 1.00 41.81 92 ARG A N 1
ATOM 763 C CA . ARG A 1 92 ? -0.763 24.340 -5.767 1.00 41.81 92 ARG A CA 1
ATOM 764 C C . ARG A 1 92 ? -0.253 25.327 -4.730 1.00 41.81 92 ARG A C 1
ATOM 766 O O . ARG A 1 92 ? 0.877 25.823 -4.920 1.00 41.81 92 ARG A O 1
#

Organism: NCBI:txid326684

pLDDT: mean 87.61, std 12.64, range [41.81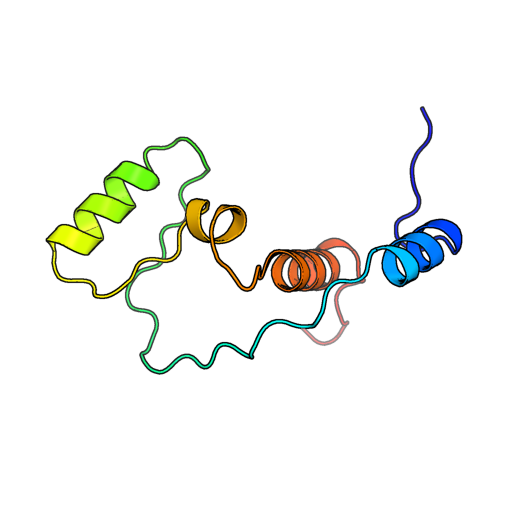, 98.0]

Mean predicted aligned error: 6.28 Å